Protein AF-A0A3R8U3Y3-F1 (afdb_monomer)

Organism: NCBI:txid271420

Solvent-accessible surface area (backbone atoms only — not comparable to full-atom values): 5560 Å² total; per-residue (Å²): 134,60,73,69,57,57,52,51,47,49,66,52,48,52,57,50,50,49,53,49,53,51,48,52,52,52,50,55,49,37,72,44,19,36,81,31,40,60,64,11,50,50,26,32,52,51,11,51,50,25,56,72,67,36,68,61,63,91,85,51,94,78,70,50,72,61,34,58,49,28,60,35,65,55,96,90,37,50,39,23,57,53,28,30,52,50,8,51,49,39,31,54,51,25,27,54,53,41,52,52,58,63,74,73,107

Sequence (105 aa):
MSVLVEFLIFIFALPALFLYLFYTMLHTIADFFGWSFIPGVMGIHIGVTLFVLGQPDPSVQWESIFQTLAGIEVAGMPLSLVLVCAGVTILVIGAAMNIRNQTAR

Secondary structure (DSSP, 8-state):
--HHHHHHHHHHHHHHHHHHHHHHHHHHHHHHHGGGHHHHHHHHHHHHHHHHH-S--TT-SS--HHHHHHT-EETTEEHHHHHHHHHHHHHHHHHHHHHHHHHT-

Radius of gyration: 21.27 Å; Cα contacts (8 Å, |Δi|>4): 98; chains: 1; bounding box: 43×43×60 Å

Foldseek 3Di:
DDPVVVVVCCVVVVVVVVVVVVVVVVVVLCLQLPPLLVQLVVLLVLLVVLVVLAADDPVDPDDDPSNVQSNDDDPNHGSSVVSNVVSVVSSVVSNVVSVVVVVVD

Structure (mmCIF, N/CA/C/O backbone):
data_AF-A0A3R8U3Y3-F1
#
_entry.id   AF-A0A3R8U3Y3-F1
#
loop_
_atom_site.group_PDB
_atom_site.id
_atom_site.type_symbol
_atom_site.label_atom_id
_atom_site.label_alt_id
_atom_site.label_comp_id
_atom_site.label_asym_id
_atom_site.label_entity_id
_atom_site.label_seq_id
_atom_site.pdbx_PDB_ins_code
_atom_site.Cartn_x
_atom_site.Cartn_y
_atom_site.Cartn_z
_atom_site.occupancy
_atom_site.B_iso_or_equiv
_atom_site.auth_seq_id
_atom_site.auth_comp_id
_atom_site.auth_asym_id
_atom_site.auth_atom_id
_atom_site.pdbx_PDB_model_num
ATOM 1 N N . MET A 1 1 ? 2.319 -24.586 -39.478 1.00 61.69 1 MET A N 1
ATOM 2 C CA . MET A 1 1 ? 2.384 -25.115 -38.097 1.00 61.69 1 MET A CA 1
ATOM 3 C C . MET A 1 1 ? 1.070 -25.833 -37.817 1.00 61.69 1 MET A C 1
ATOM 5 O O . MET A 1 1 ? 0.076 -25.437 -38.409 1.00 61.69 1 MET A O 1
ATOM 9 N N . SER A 1 2 ? 1.049 -26.931 -37.050 1.00 80.06 2 SER A N 1
ATOM 10 C CA . SER A 1 2 ? -0.221 -27.619 -36.752 1.00 80.06 2 SER A CA 1
ATOM 11 C C . SER A 1 2 ? -0.979 -26.865 -35.654 1.00 80.06 2 SER A C 1
ATOM 13 O O . SER A 1 2 ? -0.354 -26.304 -34.756 1.00 80.06 2 SER A O 1
ATOM 15 N N . VAL A 1 3 ? -2.313 -26.881 -35.708 1.00 82.81 3 VAL A N 1
ATOM 16 C CA . VAL A 1 3 ? -3.219 -26.208 -34.749 1.00 82.81 3 VAL A CA 1
ATOM 17 C C . VAL A 1 3 ? -2.882 -26.544 -33.286 1.00 82.81 3 VAL A C 1
ATOM 19 O O . VAL A 1 3 ? -3.038 -25.719 -32.392 1.00 82.81 3 VAL A O 1
ATOM 22 N N . LEU A 1 4 ? -2.346 -27.742 -33.036 1.00 84.12 4 LEU A N 1
ATOM 23 C CA . LEU A 1 4 ? -1.920 -28.197 -31.713 1.00 84.12 4 LEU A CA 1
ATOM 24 C C . LEU A 1 4 ? -0.740 -27.386 -31.149 1.00 84.12 4 LEU A C 1
ATOM 26 O O . LEU A 1 4 ? -0.700 -27.117 -29.952 1.00 84.12 4 LEU A O 1
ATOM 30 N N . VAL A 1 5 ? 0.200 -26.967 -32.002 1.00 84.31 5 VAL A N 1
ATOM 31 C CA . VAL A 1 5 ? 1.352 -26.141 -31.602 1.00 84.31 5 VAL A CA 1
ATOM 32 C C . VAL A 1 5 ? 0.901 -24.722 -31.252 1.00 84.31 5 VAL A C 1
ATOM 34 O O . VAL A 1 5 ? 1.332 -24.184 -30.237 1.00 84.31 5 VAL A O 1
ATOM 37 N N . GLU A 1 6 ? -0.007 -24.138 -32.036 1.00 80.75 6 GLU A N 1
ATOM 38 C CA . GLU A 1 6 ? -0.590 -22.817 -31.755 1.00 80.75 6 GLU A CA 1
ATOM 39 C C . GLU A 1 6 ? -1.377 -22.813 -30.439 1.00 80.75 6 GLU A C 1
ATOM 41 O O . GLU A 1 6 ? -1.228 -21.895 -29.632 1.00 80.75 6 GLU A O 1
ATOM 46 N N . PHE A 1 7 ? -2.146 -23.872 -30.172 1.00 85.94 7 PHE A N 1
ATOM 47 C CA . PHE A 1 7 ? -2.904 -24.013 -28.930 1.00 85.94 7 PHE A CA 1
ATOM 48 C C . PHE A 1 7 ? -1.992 -24.158 -27.703 1.00 85.94 7 PHE A C 1
ATOM 50 O O . PHE A 1 7 ? -2.238 -23.537 -26.669 1.00 85.94 7 PHE A O 1
ATOM 57 N N . LEU A 1 8 ? -0.899 -24.925 -27.824 1.00 84.69 8 LEU A N 1
ATOM 58 C CA . LEU A 1 8 ? 0.100 -25.050 -26.760 1.00 84.69 8 LEU A CA 1
ATOM 59 C C . LEU A 1 8 ? 0.770 -23.702 -26.472 1.00 84.69 8 LEU A C 1
ATOM 61 O O . LEU A 1 8 ? 0.874 -23.299 -25.316 1.00 84.69 8 LEU A O 1
ATOM 65 N N . ILE A 1 9 ? 1.186 -22.985 -27.523 1.00 83.88 9 ILE A N 1
ATOM 66 C CA . ILE A 1 9 ? 1.782 -21.652 -27.391 1.00 83.88 9 ILE A CA 1
ATOM 67 C C . ILE A 1 9 ? 0.798 -20.713 -26.706 1.00 83.88 9 ILE A C 1
ATOM 69 O O . ILE A 1 9 ? 1.206 -20.006 -25.801 1.00 83.88 9 ILE A O 1
ATOM 73 N N . PHE A 1 10 ? -0.485 -20.728 -27.064 1.00 84.56 10 PHE A N 1
ATOM 74 C CA . PHE A 1 10 ? -1.480 -19.862 -26.435 1.00 84.56 10 PHE A CA 1
ATOM 75 C C . PHE A 1 10 ? -1.646 -20.154 -24.934 1.00 84.56 10 PHE A C 1
ATOM 77 O O . PHE A 1 10 ? -1.648 -19.227 -24.124 1.00 84.56 10 PHE A O 1
ATOM 84 N N . ILE A 1 11 ? -1.696 -21.433 -24.545 1.00 88.56 11 ILE A N 1
ATOM 85 C CA . ILE A 1 11 ? -1.796 -21.856 -23.138 1.00 88.56 11 ILE A CA 1
ATOM 86 C C . ILE A 1 11 ? -0.577 -21.432 -22.319 1.00 88.56 11 ILE A C 1
ATOM 88 O O . ILE A 1 11 ? -0.737 -21.132 -21.143 1.00 88.56 11 ILE A O 1
ATOM 92 N N . PHE A 1 12 ? 0.625 -21.393 -22.897 1.00 88.81 12 PHE A N 1
ATOM 93 C CA . PHE A 1 12 ? 1.829 -20.967 -22.174 1.00 88.81 12 PHE A CA 1
ATOM 94 C C . PHE A 1 12 ? 2.096 -19.461 -22.276 1.00 88.81 12 PHE A C 1
ATOM 96 O O . PHE A 1 12 ? 2.541 -18.841 -21.309 1.00 88.81 12 PHE A O 1
ATOM 103 N N . ALA A 1 13 ? 1.792 -18.853 -23.419 1.00 87.38 13 ALA A N 1
ATOM 104 C CA . ALA A 1 13 ? 2.015 -17.439 -23.678 1.00 87.38 13 ALA A CA 1
ATOM 105 C C . ALA A 1 13 ? 1.056 -16.562 -22.877 1.00 87.38 13 ALA A C 1
ATOM 107 O O . ALA A 1 13 ? 1.470 -15.511 -22.404 1.00 87.38 13 ALA A O 1
ATOM 108 N N . LEU A 1 14 ? -0.199 -16.977 -22.684 1.00 89.50 14 LEU A N 1
ATOM 109 C CA . LEU A 1 14 ? -1.187 -16.159 -21.978 1.00 89.50 14 LEU A CA 1
ATOM 110 C C . LEU A 1 14 ? -0.876 -16.033 -20.470 1.00 89.50 14 LEU A C 1
ATOM 112 O O . LEU A 1 14 ? -0.841 -14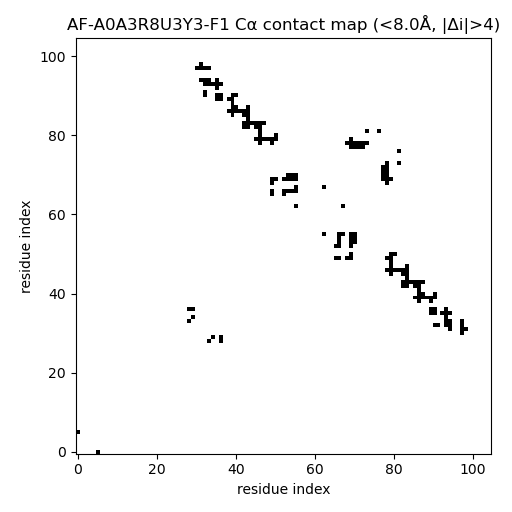.906 -19.976 1.00 89.50 14 LEU A O 1
ATOM 116 N N . PRO A 1 15 ? -0.533 -17.111 -19.736 1.00 90.06 15 PRO A N 1
ATOM 117 C CA . PRO A 1 15 ? -0.016 -17.008 -18.372 1.00 90.06 15 PRO A CA 1
ATOM 118 C C . PRO A 1 15 ? 1.315 -16.261 -18.290 1.00 90.06 15 PRO A C 1
ATOM 120 O O . PRO A 1 15 ? 1.508 -15.473 -17.370 1.00 90.06 15 PRO A O 1
ATOM 123 N N . ALA A 1 16 ? 2.228 -16.461 -19.247 1.00 90.81 16 ALA A N 1
ATOM 124 C CA . ALA A 1 16 ? 3.496 -15.731 -19.268 1.00 90.81 16 ALA A CA 1
ATOM 125 C C . ALA A 1 16 ? 3.281 -14.221 -19.464 1.00 90.81 16 ALA A C 1
ATOM 127 O O . ALA A 1 16 ? 3.882 -13.416 -18.755 1.00 90.81 16 ALA A O 1
ATOM 128 N N . LEU A 1 17 ? 2.379 -13.836 -20.370 1.00 92.12 17 LEU A N 1
ATOM 129 C CA . LEU A 1 17 ? 1.964 -12.452 -20.578 1.00 92.12 17 LEU A CA 1
ATOM 130 C C . LEU A 1 17 ? 1.311 -11.882 -19.316 1.00 92.12 17 LEU A C 1
ATOM 132 O O . LEU A 1 17 ? 1.619 -10.762 -18.925 1.00 92.12 17 LEU A O 1
ATOM 136 N N . PHE A 1 18 ? 0.448 -12.655 -18.654 1.00 91.50 18 PHE A N 1
ATOM 137 C CA . PHE A 1 18 ? -0.171 -12.249 -17.396 1.00 91.50 18 PHE A CA 1
ATOM 138 C C . PHE A 1 18 ? 0.876 -11.980 -16.307 1.00 91.50 18 PHE A C 1
ATOM 140 O O . PHE A 1 18 ? 0.850 -10.923 -15.680 1.00 91.50 18 PHE A O 1
ATOM 147 N N . LEU A 1 19 ? 1.832 -12.895 -16.117 1.00 92.88 19 LEU A N 1
ATOM 148 C CA . LEU A 1 19 ? 2.926 -12.722 -15.159 1.00 92.88 19 LEU A CA 1
ATOM 149 C C . LEU A 1 19 ? 3.805 -11.521 -15.509 1.00 92.88 19 LEU A C 1
ATOM 151 O O . LEU A 1 19 ? 4.195 -10.775 -14.614 1.00 92.88 19 LEU A O 1
ATOM 155 N N . TYR A 1 20 ? 4.085 -11.309 -16.795 1.00 92.81 20 TYR A N 1
ATOM 156 C CA . TYR A 1 20 ? 4.835 -10.150 -17.265 1.00 92.81 20 TYR A CA 1
ATOM 157 C C . TYR A 1 20 ? 4.110 -8.840 -16.939 1.00 92.81 20 TYR A C 1
ATOM 159 O O . TYR A 1 20 ? 4.697 -7.958 -16.320 1.00 92.81 20 TYR A O 1
ATOM 167 N N . LEU A 1 21 ? 2.820 -8.730 -17.271 1.00 92.69 21 LEU A N 1
ATOM 168 C CA . LEU A 1 21 ? 2.014 -7.545 -16.967 1.00 92.69 21 LEU A CA 1
ATOM 169 C C . LEU A 1 21 ? 1.921 -7.293 -15.460 1.00 92.69 21 LEU A C 1
ATOM 171 O O . LEU A 1 21 ? 2.063 -6.155 -15.014 1.00 92.69 21 LEU A O 1
ATOM 175 N N . PHE A 1 22 ? 1.726 -8.350 -14.670 1.00 90.00 22 PHE A N 1
ATOM 176 C CA . PHE A 1 22 ? 1.682 -8.256 -13.215 1.00 90.00 22 PHE A CA 1
ATOM 177 C C . PHE A 1 22 ? 3.017 -7.775 -12.637 1.00 90.00 22 PHE A C 1
ATOM 179 O O . PHE A 1 22 ? 3.043 -6.882 -11.790 1.00 90.00 22 PHE A O 1
ATOM 186 N N . TYR A 1 23 ? 4.132 -8.310 -13.137 1.00 89.38 23 TYR A N 1
ATOM 187 C CA . TYR A 1 23 ? 5.469 -7.872 -12.756 1.00 89.38 23 TYR A CA 1
ATOM 188 C C . TYR A 1 23 ? 5.716 -6.406 -13.122 1.00 89.38 23 TYR A C 1
ATOM 190 O O . TYR A 1 23 ? 6.150 -5.639 -12.266 1.00 89.38 23 TYR A O 1
ATOM 198 N N . THR A 1 24 ? 5.401 -5.988 -14.352 1.00 89.81 24 THR A N 1
ATOM 199 C CA . THR A 1 24 ? 5.562 -4.592 -14.783 1.00 89.81 24 THR A CA 1
ATOM 200 C C . THR A 1 24 ? 4.726 -3.652 -13.926 1.00 89.81 24 THR A C 1
ATOM 202 O O . THR A 1 24 ? 5.232 -2.626 -13.486 1.00 89.81 24 THR A O 1
ATOM 205 N N . MET A 1 25 ? 3.481 -4.021 -13.619 1.00 86.56 25 MET A N 1
ATOM 206 C CA . MET A 1 25 ? 2.623 -3.240 -12.732 1.00 86.56 25 MET A CA 1
ATOM 207 C C . MET A 1 25 ? 3.254 -3.076 -11.342 1.00 86.56 25 MET A C 1
ATOM 209 O O . MET A 1 25 ? 3.353 -1.956 -10.844 1.00 86.56 25 MET A O 1
ATOM 213 N N . LEU A 1 26 ? 3.722 -4.169 -10.729 1.00 85.31 26 LEU A N 1
ATOM 214 C CA . LEU A 1 26 ? 4.393 -4.117 -9.427 1.00 85.31 26 LEU A CA 1
ATOM 215 C C . LEU A 1 26 ? 5.681 -3.292 -9.472 1.00 85.31 26 LEU A C 1
ATOM 217 O O . LEU A 1 26 ? 5.939 -2.528 -8.545 1.00 85.31 26 LEU A O 1
ATOM 221 N N . HIS A 1 27 ? 6.459 -3.409 -10.546 1.00 85.38 27 HIS A N 1
ATOM 222 C CA . HIS A 1 27 ? 7.679 -2.634 -10.740 1.00 85.38 27 HIS A CA 1
ATOM 223 C C . HIS A 1 27 ? 7.376 -1.137 -10.839 1.00 85.38 27 HIS A C 1
ATOM 225 O O . HIS A 1 27 ? 7.991 -0.349 -10.134 1.00 85.38 27 HIS A O 1
ATOM 231 N N . THR A 1 28 ? 6.383 -0.731 -11.636 1.00 86.50 28 THR A N 1
ATOM 232 C CA . THR A 1 28 ? 5.969 0.679 -11.746 1.00 86.50 28 THR A CA 1
ATOM 233 C C . THR A 1 28 ? 5.488 1.239 -10.408 1.00 86.50 28 THR A C 1
ATOM 235 O O . THR A 1 28 ? 5.812 2.368 -10.044 1.00 86.50 28 THR A O 1
ATOM 238 N N . ILE A 1 29 ? 4.730 0.449 -9.647 1.00 84.75 29 ILE A N 1
ATOM 239 C CA . ILE A 1 29 ? 4.266 0.839 -8.313 1.00 84.75 29 ILE A CA 1
ATOM 240 C C . ILE A 1 29 ? 5.455 1.000 -7.356 1.00 84.75 29 ILE A C 1
ATOM 242 O O . ILE A 1 29 ? 5.524 1.991 -6.624 1.00 84.75 29 ILE A O 1
ATOM 246 N N . ALA A 1 30 ? 6.402 0.060 -7.376 1.00 82.62 30 ALA A N 1
ATOM 247 C CA . ALA A 1 30 ? 7.612 0.115 -6.564 1.00 82.62 30 ALA A CA 1
ATOM 248 C C . ALA A 1 30 ? 8.526 1.285 -6.964 1.00 82.62 30 ALA A C 1
ATOM 250 O O . ALA A 1 30 ? 9.092 1.934 -6.092 1.00 82.62 30 ALA A O 1
ATOM 251 N N . ASP A 1 31 ? 8.619 1.620 -8.250 1.00 84.56 31 ASP A N 1
ATOM 252 C CA . ASP A 1 31 ? 9.371 2.782 -8.732 1.00 84.56 31 ASP A CA 1
ATOM 253 C C . ASP A 1 31 ? 8.764 4.109 -8.279 1.00 84.56 31 ASP A C 1
ATOM 255 O O . ASP A 1 31 ? 9.486 5.098 -8.170 1.00 84.56 31 ASP A O 1
ATOM 259 N N . PHE A 1 32 ? 7.456 4.152 -8.011 1.00 83.88 32 PHE A N 1
ATOM 260 C CA . PHE A 1 32 ? 6.781 5.355 -7.536 1.00 83.88 32 PHE A CA 1
ATOM 261 C C . PHE A 1 32 ? 6.831 5.467 -6.009 1.00 83.88 32 PHE A C 1
ATOM 263 O O . PHE A 1 32 ? 7.368 6.431 -5.468 1.00 83.88 32 PHE A O 1
ATOM 270 N N . PHE A 1 33 ? 6.332 4.459 -5.295 1.00 84.62 33 PHE A N 1
ATOM 271 C CA . PHE A 1 33 ? 6.211 4.484 -3.832 1.00 84.62 33 PHE A CA 1
ATOM 272 C C . PHE A 1 33 ? 7.475 4.007 -3.099 1.00 84.62 33 PHE A C 1
ATOM 274 O O . PHE A 1 33 ? 7.621 4.227 -1.897 1.00 84.62 33 PHE A O 1
ATOM 281 N N . GLY A 1 34 ? 8.403 3.351 -3.793 1.00 84.75 34 GLY A N 1
ATOM 282 C CA . GLY A 1 34 ? 9.527 2.669 -3.165 1.00 84.75 34 GLY A CA 1
ATOM 283 C C . GLY A 1 34 ? 9.069 1.518 -2.266 1.00 84.75 34 GLY A C 1
ATOM 284 O O . GLY A 1 34 ? 7.966 0.979 -2.380 1.00 84.75 34 GLY A O 1
ATOM 285 N N . TRP A 1 35 ? 9.912 1.169 -1.294 1.00 85.12 35 TRP A N 1
ATOM 286 C CA . TRP A 1 35 ? 9.614 0.126 -0.307 1.00 85.12 35 TRP A CA 1
ATOM 287 C C . TRP A 1 35 ? 8.478 0.484 0.663 1.00 85.12 35 TRP A C 1
ATOM 289 O O . TRP A 1 35 ? 7.986 -0.403 1.358 1.00 85.12 35 TRP A O 1
ATOM 299 N N . SER A 1 36 ? 8.020 1.744 0.704 1.00 87.50 36 SER A N 1
ATOM 300 C CA . SER A 1 36 ? 6.894 2.145 1.560 1.00 87.50 36 SER A CA 1
ATOM 301 C C . SER A 1 36 ? 5.556 1.564 1.090 1.00 87.50 36 SER A C 1
ATOM 303 O O . SER A 1 36 ? 4.614 1.484 1.880 1.00 87.50 36 SER A O 1
ATOM 305 N N . PHE A 1 37 ? 5.486 1.101 -0.164 1.00 89.31 37 PHE A N 1
ATOM 306 C CA . PHE A 1 37 ? 4.316 0.433 -0.725 1.00 89.31 37 PHE A CA 1
ATOM 307 C C . PHE A 1 37 ? 3.829 -0.730 0.146 1.00 89.31 37 PHE A C 1
ATOM 309 O O . PHE A 1 37 ? 2.638 -0.833 0.428 1.00 89.31 37 PHE A O 1
ATOM 316 N N . ILE A 1 38 ? 4.754 -1.574 0.614 1.00 88.25 38 ILE A N 1
ATOM 317 C CA . ILE A 1 38 ? 4.434 -2.793 1.366 1.00 88.25 38 ILE A CA 1
ATOM 318 C C . ILE A 1 38 ? 3.720 -2.463 2.689 1.00 88.25 38 ILE A C 1
ATOM 320 O O . ILE A 1 38 ? 2.577 -2.891 2.860 1.00 88.25 38 ILE A O 1
ATOM 324 N N . PRO A 1 39 ? 4.318 -1.694 3.623 1.00 90.62 39 PRO A N 1
ATOM 325 C CA . PRO A 1 39 ? 3.634 -1.337 4.864 1.00 90.62 39 PRO A CA 1
ATOM 326 C C . PRO A 1 39 ? 2.407 -0.444 4.625 1.00 90.62 39 PRO A C 1
ATOM 328 O O . PRO A 1 39 ? 1.422 -0.568 5.350 1.00 90.62 39 PRO A O 1
ATOM 331 N N . GLY A 1 40 ? 2.431 0.413 3.597 1.00 91.50 40 GLY A N 1
ATOM 332 C CA . GLY A 1 40 ? 1.319 1.299 3.254 1.00 91.50 40 GLY A CA 1
ATOM 333 C C . GLY A 1 40 ? 0.056 0.548 2.824 1.00 91.50 40 GLY A C 1
ATOM 334 O O . GLY A 1 40 ? -1.016 0.746 3.398 1.00 91.50 40 GLY A O 1
ATOM 335 N N . VAL A 1 41 ? 0.184 -0.368 1.860 1.00 91.75 41 VAL A N 1
ATOM 336 C CA . VAL A 1 41 ? -0.937 -1.195 1.386 1.00 91.75 41 VAL A CA 1
ATOM 337 C C . VAL A 1 41 ? -1.400 -2.177 2.448 1.00 91.75 41 VAL A C 1
ATOM 339 O O . VAL A 1 41 ? -2.605 -2.350 2.607 1.00 91.75 41 VAL A O 1
ATOM 342 N N . MET A 1 42 ? -0.483 -2.778 3.211 1.00 91.75 42 MET A N 1
ATOM 343 C CA . MET A 1 42 ? -0.859 -3.663 4.317 1.00 91.75 42 MET A CA 1
ATOM 344 C C . MET A 1 42 ? -1.710 -2.932 5.360 1.00 91.75 42 MET A C 1
ATOM 346 O O . MET A 1 42 ? -2.748 -3.453 5.764 1.00 91.75 42 MET A O 1
ATOM 350 N N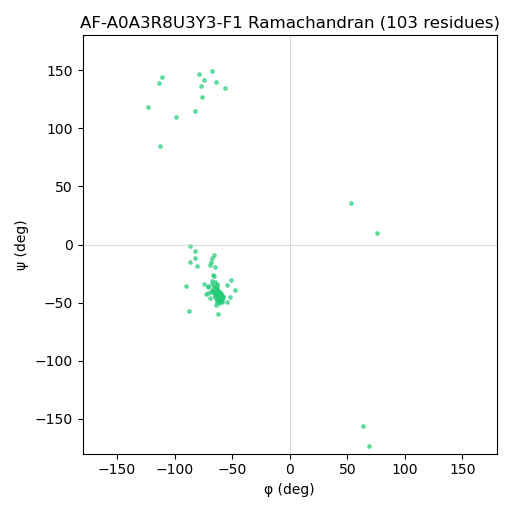 . GLY A 1 43 ? -1.327 -1.711 5.748 1.00 91.19 43 GLY A N 1
ATOM 351 C CA . GLY A 1 43 ? -2.110 -0.888 6.674 1.00 91.19 43 GLY A CA 1
ATOM 352 C C . GLY A 1 43 ? -3.519 -0.602 6.155 1.00 91.19 43 GLY A C 1
ATOM 3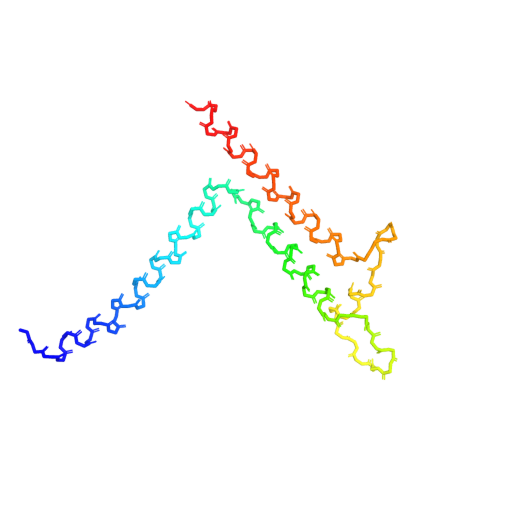53 O O . GLY A 1 43 ? -4.498 -0.840 6.861 1.00 91.19 43 GLY A O 1
ATOM 354 N N . ILE A 1 44 ? -3.639 -0.184 4.891 1.00 93.38 44 ILE A N 1
ATOM 355 C CA . ILE A 1 44 ? -4.942 0.069 4.259 1.00 93.38 44 ILE A CA 1
ATOM 356 C C . ILE A 1 44 ? -5.772 -1.212 4.186 1.00 93.38 44 ILE A C 1
ATOM 358 O O . ILE A 1 44 ? -6.948 -1.199 4.538 1.00 93.38 44 ILE A O 1
ATOM 362 N N . HIS A 1 45 ? -5.178 -2.324 3.759 1.00 92.06 45 HIS A N 1
ATOM 363 C CA . HIS A 1 45 ? -5.892 -3.583 3.582 1.00 92.06 45 HIS A CA 1
ATOM 364 C C . HIS A 1 45 ? -6.442 -4.116 4.908 1.00 92.06 45 HIS A C 1
ATOM 366 O O . HIS A 1 45 ? -7.620 -4.469 4.988 1.00 92.06 45 HIS A O 1
ATOM 372 N N . ILE A 1 46 ? -5.623 -4.114 5.965 1.00 88.69 46 ILE A N 1
ATOM 373 C CA . ILE A 1 46 ? -6.060 -4.520 7.304 1.00 88.69 46 ILE A CA 1
ATOM 374 C C . ILE A 1 46 ? -7.123 -3.546 7.817 1.00 88.69 46 ILE A C 1
ATOM 376 O O . ILE A 1 46 ? -8.163 -3.989 8.290 1.00 88.69 46 ILE A O 1
ATOM 380 N N . GLY A 1 47 ? -6.919 -2.235 7.666 1.00 90.06 47 GLY A N 1
ATOM 381 C CA . GLY A 1 47 ? -7.894 -1.229 8.087 1.00 90.06 47 GLY A CA 1
ATOM 382 C C . GLY A 1 47 ? -9.262 -1.397 7.414 1.00 90.06 47 GLY A C 1
ATOM 383 O O . GLY A 1 47 ? -10.283 -1.404 8.098 1.00 90.06 47 GLY A O 1
ATOM 384 N N . VAL A 1 48 ? -9.290 -1.627 6.097 1.00 89.38 48 VAL A N 1
ATOM 385 C CA . VAL A 1 48 ? -10.520 -1.921 5.340 1.00 89.38 48 VAL A CA 1
ATOM 386 C C . VAL A 1 48 ? -11.147 -3.234 5.798 1.00 89.38 48 VAL A C 1
ATOM 388 O O . VAL A 1 48 ? -12.356 -3.295 5.995 1.00 89.38 48 VAL A O 1
ATOM 391 N N . THR A 1 49 ? -10.342 -4.273 6.015 1.00 87.69 49 THR A N 1
ATOM 392 C CA . THR A 1 49 ? -10.833 -5.571 6.496 1.00 87.69 49 THR A CA 1
ATOM 393 C C . THR A 1 49 ? -11.513 -5.432 7.856 1.00 87.69 49 THR A C 1
ATOM 395 O O . THR A 1 49 ? -12.630 -5.906 8.033 1.00 87.69 49 THR A O 1
ATOM 398 N N . LEU A 1 50 ? -10.889 -4.714 8.793 1.00 86.50 50 LEU A N 1
ATOM 399 C CA . LEU A 1 50 ? -11.468 -4.431 10.107 1.00 86.50 50 LEU A CA 1
ATOM 400 C C . LEU A 1 50 ? -12.742 -3.586 10.005 1.00 86.50 50 LEU A C 1
ATOM 402 O O . LEU A 1 50 ? -13.692 -3.827 10.739 1.00 86.50 50 LEU A O 1
ATOM 406 N N . PHE A 1 51 ? -12.784 -2.622 9.081 1.00 85.81 51 PHE A N 1
ATOM 407 C CA . PHE A 1 51 ? -13.986 -1.823 8.842 1.00 85.81 51 PHE A CA 1
ATOM 408 C C . PHE A 1 51 ? -15.156 -2.681 8.339 1.00 85.81 51 PHE A C 1
ATOM 410 O O . PHE A 1 51 ? -16.279 -2.524 8.808 1.00 85.81 51 PHE A O 1
ATOM 417 N N . VAL A 1 52 ? -14.891 -3.604 7.409 1.00 84.88 52 VAL A N 1
ATOM 418 C CA . VAL A 1 52 ? -15.909 -4.488 6.818 1.00 84.88 52 VAL A CA 1
ATOM 419 C C . VAL A 1 52 ? -16.400 -5.542 7.809 1.00 84.88 52 VAL A C 1
ATOM 421 O O . VAL A 1 52 ? -17.580 -5.880 7.793 1.00 84.88 52 VAL A O 1
ATOM 424 N N . LEU A 1 53 ? -15.520 -6.055 8.674 1.00 80.06 53 LEU A N 1
ATOM 425 C CA . LEU A 1 53 ? -15.882 -7.055 9.684 1.00 80.06 53 LEU A CA 1
ATOM 426 C C . LEU A 1 53 ? -16.865 -6.523 10.739 1.00 80.06 53 LEU A C 1
ATOM 428 O O . LEU A 1 53 ? -17.552 -7.326 11.367 1.00 80.06 53 LEU A O 1
ATOM 432 N N . GLY A 1 54 ? -16.979 -5.201 10.896 1.00 69.50 54 GLY A N 1
ATOM 433 C CA . GLY A 1 54 ? -17.899 -4.582 11.848 1.00 69.50 54 GLY A CA 1
ATOM 434 C C . GLY A 1 54 ? -17.497 -4.810 13.307 1.00 69.50 54 GLY A C 1
ATOM 435 O O . GLY A 1 54 ? -16.411 -5.308 13.606 1.00 69.50 54 GLY A O 1
ATOM 436 N N . GLN A 1 55 ? -18.365 -4.400 14.234 1.00 66.81 55 GLN A N 1
ATOM 437 C CA . GLN A 1 55 ? -18.108 -4.607 15.659 1.00 66.81 55 GLN A CA 1
ATOM 438 C C . GLN A 1 55 ? -18.327 -6.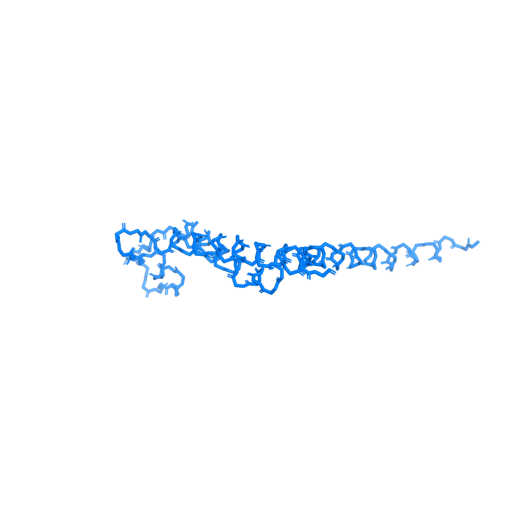078 16.050 1.00 66.81 55 GLN A C 1
ATOM 440 O O . GLN A 1 55 ? -19.259 -6.703 15.537 1.00 66.81 55 GLN A O 1
ATOM 445 N N . PRO A 1 56 ? -17.486 -6.632 16.944 1.00 63.88 56 PRO A N 1
ATOM 446 C CA . PRO A 1 56 ? -17.651 -7.992 17.446 1.00 63.88 56 PRO A CA 1
ATOM 447 C C . PRO A 1 56 ? -19.035 -8.191 18.085 1.00 63.88 56 PRO A C 1
ATOM 449 O O . PRO A 1 56 ? -19.502 -7.342 18.846 1.00 63.88 56 PRO A O 1
ATOM 452 N N . ASP A 1 57 ? -19.692 -9.309 17.759 1.00 66.06 57 ASP A N 1
ATOM 453 C CA . ASP A 1 57 ? -20.954 -9.712 18.382 1.00 66.06 57 ASP A CA 1
ATOM 454 C C . ASP A 1 57 ? -20.651 -10.405 19.723 1.00 66.06 57 ASP A C 1
ATOM 456 O O . ASP A 1 57 ? -20.077 -11.500 19.718 1.00 66.06 57 ASP A O 1
ATOM 460 N N . PRO A 1 58 ? -21.069 -9.826 20.867 1.00 62.38 58 PRO A N 1
ATOM 461 C CA . PRO A 1 58 ? -20.756 -10.358 22.193 1.00 62.38 58 PRO A CA 1
ATOM 462 C C . PRO A 1 58 ? -21.392 -11.729 22.476 1.00 62.38 58 PRO A C 1
ATOM 464 O O . PRO A 1 58 ? -21.103 -12.342 23.504 1.00 62.38 58 PRO A O 1
ATOM 467 N N . SER A 1 59 ? -22.284 -12.218 21.608 1.00 70.25 59 SER A N 1
ATOM 468 C CA . SER A 1 59 ? -22.911 -13.535 21.738 1.00 70.25 59 SER A CA 1
ATOM 469 C C . SER A 1 59 ? -22.052 -14.693 21.206 1.00 70.25 59 SER A C 1
ATOM 471 O O . SER A 1 59 ? -22.350 -15.857 21.493 1.00 70.25 59 SER A O 1
ATOM 473 N N . VAL A 1 60 ? -20.966 -14.408 20.476 1.00 62.78 60 VAL A N 1
ATOM 474 C CA . VAL A 1 60 ? -20.105 -15.425 19.860 1.00 62.78 60 VAL A CA 1
ATOM 475 C C . VAL A 1 60 ? -18.866 -15.667 20.726 1.00 62.78 60 VAL A C 1
ATOM 477 O O . VAL A 1 60 ? -17.966 -14.847 20.803 1.00 62.78 60 VAL A O 1
ATOM 480 N N . GLN A 1 61 ? -18.788 -16.839 21.364 1.00 60.78 61 GLN A N 1
ATOM 481 C CA . GLN A 1 61 ? -17.712 -17.185 22.314 1.00 60.78 61 GLN A CA 1
ATOM 482 C C . GLN A 1 61 ? -16.321 -17.366 21.675 1.00 60.78 61 GLN A C 1
ATOM 484 O O . GLN A 1 61 ? -15.321 -17.392 22.388 1.00 60.78 61 GLN A O 1
ATOM 489 N N . TRP A 1 62 ? -16.251 -17.510 20.347 1.00 55.81 62 TRP A N 1
ATOM 490 C CA . TRP A 1 62 ? -14.999 -17.550 19.589 1.00 55.81 62 TRP A CA 1
ATOM 491 C C . TRP A 1 62 ? -14.883 -16.309 18.707 1.00 55.81 62 TRP A C 1
ATOM 493 O O . TRP A 1 62 ? -15.228 -16.335 17.527 1.00 55.81 62 TRP A O 1
ATOM 503 N N . GLU A 1 63 ? -14.387 -15.219 19.281 1.00 64.00 63 GLU A N 1
ATOM 504 C CA . GLU A 1 63 ? -14.014 -14.039 18.507 1.00 64.00 63 GLU A CA 1
ATOM 505 C 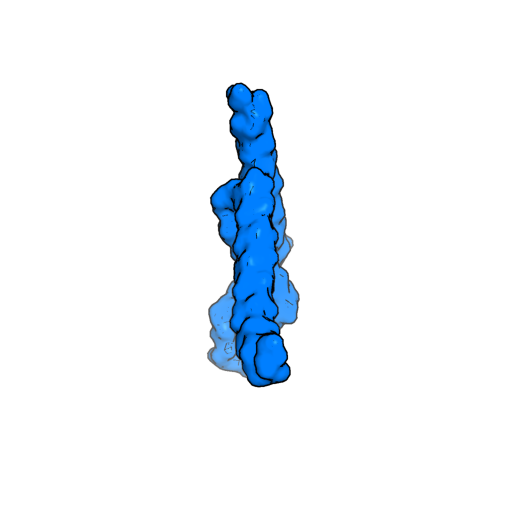C . GLU A 1 63 ? -12.687 -14.294 17.790 1.00 64.00 63 GLU A C 1
ATOM 507 O O . GLU A 1 63 ? -11.683 -14.697 18.385 1.00 64.00 63 GLU A O 1
ATOM 512 N N . SER A 1 64 ? -12.673 -14.078 16.475 1.00 72.94 64 SER A N 1
ATOM 513 C CA . SER A 1 64 ? -11.416 -14.065 15.728 1.00 72.94 64 SER A CA 1
ATOM 514 C C . SER A 1 64 ? -10.577 -12.853 16.150 1.00 72.94 64 SER A C 1
ATOM 516 O O . SER A 1 64 ? -11.124 -11.790 16.436 1.00 72.94 64 SER A O 1
ATOM 518 N N . ILE A 1 65 ? -9.243 -12.967 16.112 1.00 77.75 65 ILE A N 1
ATOM 519 C CA . ILE A 1 65 ? -8.318 -11.851 16.403 1.00 77.75 65 ILE A CA 1
ATOM 520 C C . ILE A 1 65 ? -8.729 -10.572 15.646 1.00 77.75 65 ILE A C 1
ATOM 522 O O . ILE A 1 65 ? -8.702 -9.480 16.205 1.00 77.75 65 ILE A O 1
ATOM 526 N N . PHE A 1 66 ? -9.182 -10.701 14.396 1.00 73.88 66 PHE A N 1
ATOM 527 C CA . PHE A 1 66 ? -9.646 -9.568 13.594 1.00 73.88 66 PHE A CA 1
ATOM 528 C C . PHE A 1 66 ? -10.939 -8.921 14.116 1.00 73.88 66 PHE A C 1
ATOM 530 O O . PHE A 1 66 ? -11.065 -7.706 14.034 1.00 73.88 66 PHE A O 1
ATOM 537 N N . GLN A 1 67 ? -11.872 -9.681 14.691 1.00 75.44 67 GLN A N 1
ATOM 538 C CA . GLN A 1 67 ? -13.065 -9.116 15.335 1.00 75.44 67 GLN A CA 1
ATOM 539 C C . GLN A 1 67 ? -12.705 -8.349 16.608 1.00 75.44 67 GLN A C 1
ATOM 541 O O . GLN A 1 67 ? -13.198 -7.243 16.815 1.00 75.44 67 GLN A O 1
ATOM 546 N N . THR A 1 68 ? -11.780 -8.877 17.413 1.00 79.69 68 THR A N 1
ATOM 547 C CA . THR A 1 68 ? -11.268 -8.155 18.584 1.00 79.69 68 THR A CA 1
ATOM 548 C C . THR A 1 68 ? -10.591 -6.848 18.168 1.00 79.69 68 THR A C 1
ATOM 550 O O . THR A 1 68 ? -10.862 -5.805 18.754 1.00 79.69 68 THR A O 1
ATOM 553 N N . LEU A 1 69 ? -9.755 -6.870 17.120 1.00 80.31 69 LEU A N 1
ATOM 554 C CA . LEU A 1 69 ? -9.115 -5.661 16.591 1.00 80.31 69 LEU A CA 1
ATOM 555 C C . LEU A 1 69 ? -10.125 -4.649 16.030 1.00 80.31 69 LEU A C 1
ATOM 557 O O . LEU A 1 69 ? -9.907 -3.447 16.163 1.00 80.31 69 LEU A O 1
ATOM 561 N N . ALA A 1 70 ? -11.216 -5.105 15.412 1.00 80.62 70 ALA A 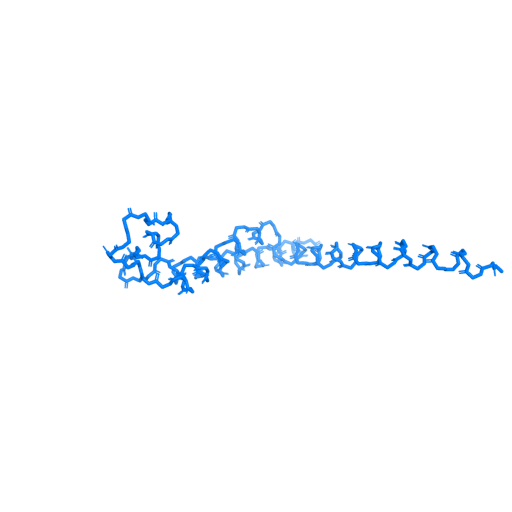N 1
ATOM 562 C CA . ALA A 1 70 ? -12.227 -4.219 14.834 1.00 80.62 70 ALA A CA 1
ATOM 563 C C . ALA A 1 70 ? -12.959 -3.388 15.902 1.00 80.62 70 ALA A C 1
ATOM 565 O O . ALA A 1 70 ? -13.396 -2.274 15.616 1.00 80.62 70 ALA A O 1
ATOM 566 N N . GLY A 1 71 ? -13.038 -3.896 17.137 1.00 78.94 71 GLY A N 1
ATOM 567 C CA . GLY A 1 71 ? -13.585 -3.176 18.288 1.00 78.94 71 GLY A CA 1
ATOM 568 C C . GLY A 1 71 ? -12.612 -2.216 18.987 1.00 78.94 71 GLY A C 1
ATOM 569 O O . GLY A 1 71 ? -13.028 -1.514 19.904 1.00 78.94 71 GLY A O 1
ATOM 570 N N . ILE A 1 72 ? -11.328 -2.171 18.604 1.00 84.00 72 ILE A N 1
ATOM 571 C CA . ILE A 1 72 ? -10.334 -1.305 19.258 1.00 84.00 72 ILE A CA 1
ATOM 572 C C .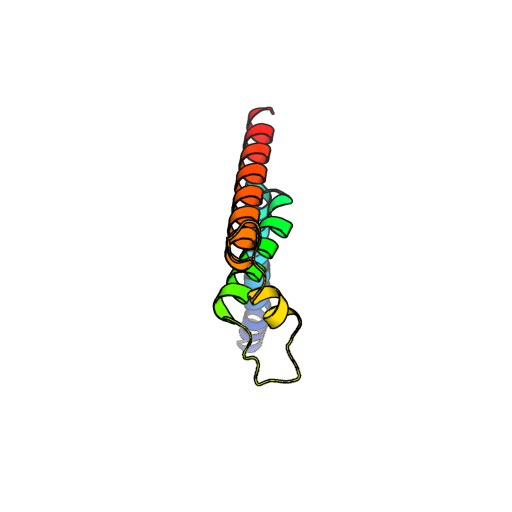 ILE A 1 72 ? -10.497 0.144 18.795 1.00 84.00 72 ILE A C 1
ATOM 574 O O . ILE A 1 72 ? -10.575 0.431 17.599 1.00 84.00 72 ILE A O 1
ATOM 578 N N . GLU A 1 73 ? -10.429 1.068 19.751 1.00 86.44 73 GLU A N 1
ATOM 579 C CA . GLU A 1 73 ? -10.329 2.501 19.497 1.00 86.44 73 GLU A CA 1
ATOM 580 C C . GLU A 1 73 ? -8.973 3.050 19.951 1.00 86.44 73 GLU A C 1
ATOM 582 O O . GLU A 1 73 ? -8.450 2.706 21.011 1.00 86.44 73 GLU A O 1
ATOM 587 N N . VAL A 1 74 ? -8.402 3.942 19.144 1.00 84.62 74 VAL A N 1
ATOM 588 C CA . VAL A 1 74 ? -7.150 4.646 19.422 1.00 84.62 74 VAL A CA 1
ATOM 589 C C . VAL A 1 74 ? -7.435 6.139 19.355 1.00 84.62 74 VAL A C 1
ATOM 591 O O . VAL A 1 74 ? -7.837 6.652 18.314 1.00 84.62 74 VAL A O 1
ATOM 594 N N . ALA A 1 75 ? -7.238 6.843 20.473 1.00 85.12 75 ALA A N 1
ATOM 595 C CA . ALA A 1 75 ? -7.529 8.276 20.594 1.00 85.12 75 ALA A CA 1
ATOM 596 C C . ALA A 1 75 ? -8.970 8.661 20.172 1.00 85.12 75 ALA A C 1
ATOM 598 O O . ALA A 1 75 ? -9.184 9.717 19.581 1.00 85.12 75 ALA A O 1
ATOM 599 N N . GLY A 1 76 ? -9.952 7.795 20.458 1.00 85.56 76 GLY A N 1
ATOM 600 C CA . GLY A 1 76 ? -11.363 8.004 20.099 1.00 85.56 76 GLY A CA 1
ATOM 601 C C . GLY A 1 76 ? -11.688 7.777 18.618 1.00 85.56 76 GLY A C 1
ATOM 602 O O . GLY A 1 76 ? -12.777 8.125 18.172 1.00 85.56 76 GLY A O 1
ATOM 603 N N . MET A 1 77 ? -10.753 7.220 17.843 1.00 86.62 77 MET A N 1
ATOM 604 C CA . MET A 1 77 ? -10.976 6.795 16.463 1.00 86.62 77 MET A CA 1
ATOM 605 C C . MET A 1 77 ? -10.942 5.268 16.368 1.00 86.62 77 MET A C 1
ATOM 607 O O . MET A 1 77 ? -10.106 4.643 17.025 1.00 86.62 77 MET A O 1
ATOM 611 N N . PRO A 1 78 ? -11.771 4.650 15.514 1.00 89.31 78 PRO A N 1
ATOM 612 C CA . PRO A 1 78 ? -11.717 3.211 15.309 1.00 89.31 78 PRO A CA 1
ATOM 613 C C . PRO A 1 78 ? -10.366 2.814 14.699 1.00 89.31 78 PRO A C 1
ATOM 615 O O . PRO A 1 78 ? -9.852 3.491 13.801 1.00 89.31 78 PRO A O 1
ATOM 618 N N . LEU A 1 79 ? -9.794 1.698 15.161 1.00 89.06 79 LEU A N 1
ATOM 619 C CA . LEU A 1 79 ? -8.493 1.194 14.707 1.00 89.06 79 LEU A CA 1
ATOM 620 C C . LEU A 1 79 ? -8.439 1.029 13.180 1.00 89.06 79 LEU A C 1
ATOM 622 O O . LEU A 1 79 ? -7.405 1.291 12.564 1.00 89.06 79 LEU A O 1
ATOM 626 N N . SER A 1 80 ? -9.561 0.652 12.566 1.00 90.56 80 SER A N 1
ATOM 627 C CA . SER A 1 80 ? -9.718 0.562 11.113 1.00 90.56 80 SER A CA 1
ATOM 628 C C . SER A 1 80 ? -9.354 1.869 10.402 1.00 90.56 80 SER A C 1
ATOM 630 O O . SER A 1 80 ? -8.535 1.863 9.483 1.00 90.56 80 SER A O 1
ATOM 632 N N . LEU A 1 81 ? -9.891 3.000 10.868 1.00 90.56 81 LEU A N 1
ATOM 633 C CA . LEU A 1 81 ? -9.603 4.322 10.312 1.00 90.56 81 LEU A CA 1
ATOM 634 C C . LEU A 1 81 ? -8.141 4.711 10.539 1.00 90.56 81 LEU A C 1
ATOM 636 O O . LEU A 1 81 ? -7.490 5.220 9.628 1.00 90.56 81 LEU A O 1
ATOM 640 N N . VAL A 1 82 ? -7.608 4.435 11.730 1.00 92.44 82 VAL A N 1
ATOM 641 C CA . VAL A 1 82 ? -6.210 4.742 12.064 1.00 92.44 82 VAL A CA 1
ATOM 642 C C . VAL A 1 82 ? -5.248 3.994 11.142 1.00 92.44 82 VAL A C 1
ATOM 644 O O . VAL A 1 82 ? -4.305 4.594 10.631 1.00 92.44 82 VAL A O 1
ATOM 647 N N . LEU A 1 83 ? -5.508 2.716 10.867 1.00 93.06 83 LEU A N 1
ATOM 648 C CA . LEU A 1 83 ? -4.697 1.898 9.964 1.00 93.06 83 LEU A CA 1
ATOM 649 C C . LEU A 1 83 ? -4.776 2.367 8.507 1.00 93.06 83 LEU A C 1
ATOM 651 O O . LEU A 1 83 ? -3.745 2.417 7.833 1.00 93.06 83 LEU A O 1
ATOM 655 N N . VAL A 1 84 ? -5.961 2.770 8.035 1.00 93.31 84 VAL A N 1
ATOM 656 C CA . VAL A 1 84 ? -6.111 3.359 6.696 1.00 93.31 84 VAL A CA 1
ATOM 657 C C . VAL A 1 84 ? -5.322 4.666 6.596 1.00 93.31 84 VAL A C 1
ATOM 659 O O . VAL A 1 84 ? -4.513 4.823 5.682 1.00 93.31 84 VAL A O 1
ATOM 662 N N . CYS A 1 85 ? -5.487 5.578 7.555 1.00 93.50 85 CYS A N 1
ATOM 663 C CA . CYS A 1 85 ? -4.778 6.858 7.579 1.00 93.50 85 CYS A CA 1
ATOM 664 C C . CYS A 1 85 ? -3.257 6.680 7.668 1.00 93.50 85 CYS A C 1
ATOM 666 O O . CYS A 1 85 ? -2.511 7.340 6.938 1.00 93.50 85 CYS A O 1
ATOM 668 N N . ALA A 1 86 ? -2.783 5.771 8.523 1.00 93.06 86 ALA A N 1
ATOM 669 C CA . ALA A 1 86 ? -1.365 5.448 8.637 1.00 93.06 86 ALA A CA 1
ATOM 670 C C . ALA A 1 86 ? -0.819 4.879 7.321 1.00 93.06 86 ALA A C 1
ATOM 672 O O . ALA A 1 86 ? 0.219 5.333 6.841 1.00 93.06 86 ALA A O 1
ATOM 673 N N . GLY A 1 87 ? -1.545 3.947 6.696 1.00 93.12 87 GLY A N 1
ATOM 674 C CA . GLY A 1 87 ? -1.153 3.353 5.422 1.00 93.12 87 GLY A CA 1
ATOM 675 C C . GLY A 1 87 ? -1.052 4.384 4.294 1.00 93.12 87 GLY A C 1
ATOM 676 O O . GLY A 1 87 ? -0.032 4.444 3.607 1.00 93.12 87 GLY A O 1
ATOM 677 N N . VAL A 1 88 ? -2.042 5.274 4.161 1.00 93.69 88 VAL A N 1
ATOM 678 C CA . VAL A 1 88 ? -2.004 6.391 3.198 1.00 93.69 88 VAL A CA 1
ATOM 679 C C . VAL A 1 88 ? -0.821 7.321 3.475 1.00 93.69 88 VAL A C 1
ATOM 681 O O . VAL A 1 88 ? -0.097 7.688 2.552 1.00 93.69 88 VAL A O 1
ATOM 684 N N . THR A 1 89 ? -0.575 7.664 4.739 1.00 93.44 89 THR A N 1
ATOM 685 C CA . THR A 1 89 ? 0.534 8.549 5.125 1.00 93.44 89 THR A CA 1
ATOM 686 C C . THR A 1 89 ? 1.890 7.950 4.746 1.00 93.44 89 THR A C 1
ATOM 688 O O . THR A 1 89 ? 2.736 8.640 4.182 1.00 93.44 89 THR A O 1
ATOM 691 N N . ILE A 1 90 ? 2.086 6.649 4.979 1.00 92.75 90 ILE A N 1
ATOM 692 C CA . ILE A 1 90 ? 3.306 5.921 4.601 1.00 92.75 90 ILE A CA 1
ATOM 693 C C . ILE A 1 90 ? 3.509 5.923 3.076 1.00 92.75 90 ILE A C 1
ATOM 695 O O . ILE A 1 90 ? 4.633 6.127 2.603 1.00 92.75 90 ILE A O 1
ATOM 699 N N . LEU A 1 91 ? 2.437 5.738 2.299 1.00 92.56 91 LEU A N 1
ATOM 700 C CA . LEU A 1 91 ? 2.499 5.818 0.836 1.00 92.56 91 LEU A CA 1
ATOM 701 C C . LEU A 1 91 ? 2.890 7.224 0.369 1.00 92.56 91 LEU A C 1
ATOM 703 O O . LEU A 1 91 ? 3.807 7.361 -0.438 1.00 92.56 91 LEU A O 1
ATOM 707 N N . VAL A 1 92 ? 2.255 8.268 0.909 1.00 92.88 92 VAL A N 1
ATOM 708 C CA . VAL A 1 92 ? 2.551 9.666 0.552 1.00 92.88 92 VAL A CA 1
ATOM 709 C C . VAL A 1 92 ? 3.998 10.028 0.884 1.00 92.88 92 VAL A C 1
ATOM 711 O O . VAL A 1 92 ? 4.692 10.603 0.046 1.00 92.88 92 VAL A O 1
ATOM 714 N N . ILE A 1 93 ? 4.480 9.657 2.075 1.00 90.94 93 ILE A N 1
ATOM 715 C CA . ILE A 1 93 ? 5.866 9.913 2.488 1.00 90.94 93 ILE A CA 1
ATOM 716 C C . ILE A 1 93 ? 6.843 9.195 1.557 1.00 90.94 93 ILE A C 1
ATOM 718 O O . ILE A 1 93 ? 7.786 9.819 1.071 1.00 90.94 93 ILE A O 1
ATOM 722 N N . GLY A 1 94 ? 6.623 7.908 1.275 1.00 89.44 94 GLY A N 1
ATOM 723 C CA . GLY A 1 94 ? 7.522 7.161 0.395 1.00 89.44 94 GLY A CA 1
ATOM 724 C C . GLY A 1 94 ? 7.536 7.694 -1.033 1.00 89.44 94 GLY A C 1
ATOM 725 O O . GLY A 1 94 ? 8.619 7.877 -1.585 1.00 89.44 94 GLY A O 1
ATOM 726 N N . ALA A 1 95 ? 6.376 8.055 -1.591 1.00 89.44 95 ALA A N 1
ATOM 727 C CA . ALA A 1 95 ? 6.297 8.704 -2.898 1.00 89.44 95 ALA A CA 1
ATOM 728 C C . ALA A 1 95 ? 7.076 10.030 -2.917 1.00 89.44 95 ALA A C 1
ATOM 730 O O . ALA A 1 95 ? 7.905 10.253 -3.798 1.00 89.44 95 ALA A O 1
ATOM 731 N N . ALA A 1 96 ? 6.884 10.888 -1.910 1.00 88.94 96 ALA A N 1
ATOM 732 C CA . ALA A 1 96 ? 7.589 12.165 -1.816 1.00 88.94 96 ALA A CA 1
ATOM 733 C C . ALA A 1 96 ? 9.113 11.987 -1.687 1.00 88.94 96 ALA A C 1
ATOM 735 O O . ALA A 1 96 ? 9.883 12.689 -2.346 1.00 88.94 96 ALA A O 1
ATOM 736 N N . MET A 1 97 ? 9.562 11.029 -0.870 1.00 88.19 97 MET A N 1
ATOM 737 C CA . MET A 1 97 ? 10.984 10.705 -0.719 1.00 88.19 97 MET A CA 1
ATOM 738 C C . MET A 1 97 ? 11.591 10.184 -2.021 1.00 88.19 97 MET A C 1
ATOM 740 O O . MET A 1 97 ? 12.711 10.556 -2.373 1.00 88.19 97 MET A O 1
ATOM 744 N N . ASN A 1 98 ? 10.863 9.339 -2.744 1.00 87.56 98 ASN A N 1
ATOM 745 C CA . ASN A 1 98 ? 11.363 8.727 -3.963 1.00 87.56 98 ASN A CA 1
ATOM 746 C C . ASN A 1 98 ? 11.442 9.738 -5.119 1.00 87.56 98 ASN A C 1
ATOM 748 O O . ASN A 1 98 ? 12.476 9.832 -5.778 1.00 87.56 98 ASN A O 1
ATOM 752 N N . ILE A 1 99 ? 10.421 10.591 -5.277 1.00 86.88 99 ILE A N 1
ATOM 753 C CA . ILE A 1 99 ? 10.437 11.714 -6.231 1.00 86.88 99 ILE A CA 1
ATOM 754 C C . ILE A 1 99 ? 11.619 12.649 -5.944 1.00 86.88 99 ILE A C 1
ATOM 756 O O . ILE A 1 99 ? 12.349 13.027 -6.862 1.00 86.88 99 ILE A O 1
ATOM 760 N N . ARG A 1 100 ? 11.854 12.989 -4.667 1.00 86.94 100 ARG A N 1
ATOM 761 C CA . ARG A 1 100 ? 13.001 13.812 -4.256 1.00 86.94 100 ARG A CA 1
ATOM 762 C C . ARG A 1 100 ? 14.336 13.168 -4.640 1.00 86.94 100 ARG A C 1
ATOM 764 O O . ARG A 1 100 ? 15.234 13.861 -5.107 1.00 86.94 100 ARG A O 1
ATOM 771 N N . ASN A 1 101 ? 14.479 11.858 -4.454 1.00 84.88 101 ASN A N 1
ATOM 772 C CA . ASN A 1 101 ? 15.709 11.145 -4.805 1.00 84.88 101 ASN A CA 1
ATOM 773 C C . ASN A 1 101 ? 15.955 11.102 -6.319 1.00 84.88 101 ASN A C 1
ATOM 775 O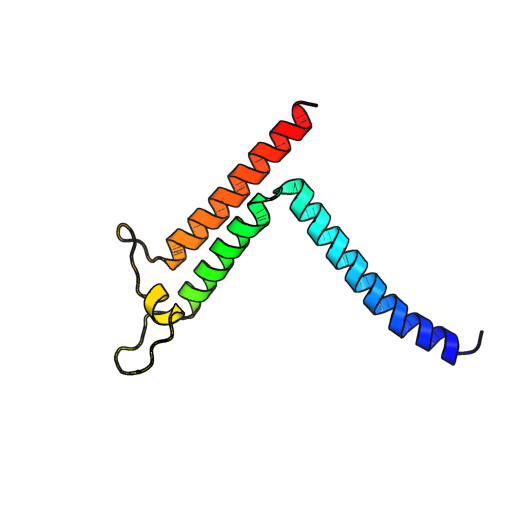 O . ASN A 1 101 ? 17.108 11.096 -6.741 1.00 84.88 101 ASN A O 1
ATOM 779 N N . GLN A 1 102 ? 14.894 11.085 -7.129 1.00 78.88 102 GLN A N 1
ATOM 780 C CA . GLN A 1 102 ? 14.994 11.134 -8.589 1.00 78.88 102 GLN A CA 1
ATOM 781 C C . GLN A 1 102 ? 15.354 1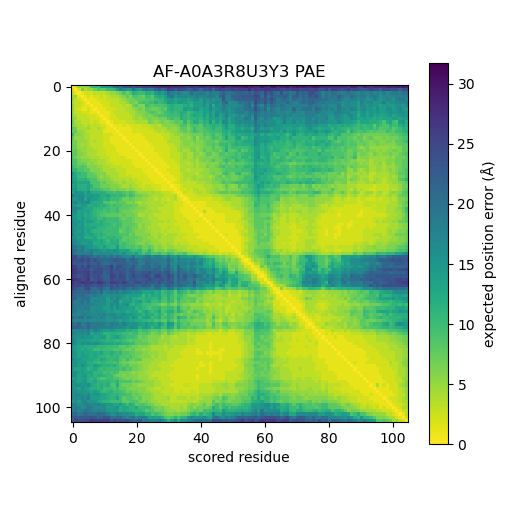2.533 -9.107 1.00 78.88 102 GLN A C 1
ATOM 783 O O . GLN A 1 102 ? 16.085 12.636 -10.081 1.00 78.88 102 GLN A O 1
ATOM 788 N N . THR A 1 103 ? 14.887 13.602 -8.451 1.00 77.94 103 THR A N 1
ATOM 789 C CA . THR A 1 103 ? 15.219 14.995 -8.824 1.00 77.94 103 THR A CA 1
ATOM 790 C C . THR A 1 103 ? 16.586 15.462 -8.323 1.00 77.94 103 THR A C 1
ATOM 792 O O . THR A 1 103 ? 17.112 16.451 -8.824 1.00 77.94 103 THR A O 1
ATOM 795 N N . ALA A 1 104 ? 17.160 14.785 -7.326 1.00 70.12 104 ALA A N 1
ATOM 796 C CA . ALA A 1 104 ? 18.485 15.088 -6.784 1.00 70.12 104 ALA A CA 1
ATOM 797 C C . ALA A 1 104 ? 19.648 14.402 -7.537 1.00 70.12 104 ALA A C 1
ATOM 799 O O . ALA A 1 104 ? 20.802 14.586 -7.147 1.00 70.12 104 ALA A O 1
ATOM 800 N N . ARG A 1 105 ? 19.351 13.592 -8.560 1.00 54.84 105 ARG A N 1
ATOM 801 C CA . ARG A 1 105 ? 20.321 12.950 -9.461 1.00 54.84 105 ARG A CA 1
ATOM 802 C C . ARG A 1 105 ? 20.382 13.693 -10.787 1.00 54.84 105 ARG A C 1
ATOM 804 O O . ARG A 1 105 ? 21.494 13.727 -11.353 1.00 54.84 105 ARG A O 1
#

Mean predicted aligned error: 8.76 Å

pLDDT: mean 84.25, std 9.05, range [54.84, 93.69]